Protein AF-A0AAN7Q551-F1 (afdb_monomer)

InterPro domains:
  IPR052709 Transposase-Methyltransferase Hybrid [PTHR46060] (16-116)

Solvent-accessible surface area (backbone atoms only — not comparable to full-atom values): 7821 Å² total; per-residue (Å²): 136,81,82,82,82,80,83,75,81,78,77,81,90,68,57,92,90,75,59,76,52,74,70,55,50,53,51,51,54,50,40,46,75,74,67,52,83,73,85,68,82,70,87,69,83,68,81,80,54,82,74,78,38,70,68,50,53,54,50,50,55,51,50,50,68,75,38,81,81,70,46,63,64,58,55,15,64,75,69,74,40,57,52,68,57,52,51,45,44,36,43,74,75,64,66,50,77,95,74,83,80,80,89,74,97,66,91,75,51,75,71,60,60,75,79,106

Radius of gyration: 28.18 Å; Cα contacts (8 Å, |Δi|>4): 44; chains: 1; bounding box: 47×38×94 Å

Nearest PDB structures (foldseek):
  2zny-assembly2_C  TM=7.471E-01  e=2.615E-01  Pyrococcus horikoshii
  8q90-assembly1_B  TM=7.023E-01  e=1.892E-01  Haloferax mediterranei
  2cfx-assembly1_C  TM=6.165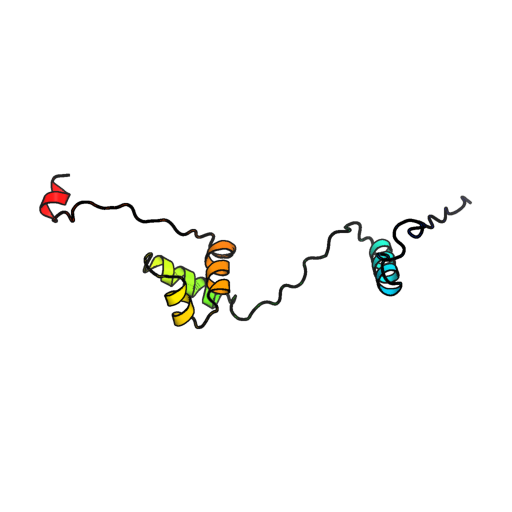E-01  e=1.369E-01  Bacillus subtilis
  1trr-assembly1_A  TM=3.819E-01  e=2.684E+00  Escherichia coli
  5nr6-assembly1_A  TM=4.313E-01  e=3.956E+00  Dictyostelium discoideum

Mean predicted aligned error: 15.02 Å

Sequence (116 aa):
MTSSQKNNVTVYEGNGEHSLSRAQTFRWHKAFLEGRENVEDEQRSERLTTSKTDKNIECLRTLVRSDRHLTLRMLSEQLNLNRFTVQQILSEHLHMRKVCGKMVPKNLSIKQKKMR

Organism: NCBI:txid1421715

Secondary structure (DSSP, 8-state):
-----------TTS-SSSPPPHHHHHHHHHHHHTT----SPP-------GGG-HHHHHHHHHHHHH-TT--HHHHHHHHT--HHHHHHIIIIIS-----PPPP-S----HHHHHT-

pLDDT: mean 79.24, std 17.38, range [31.72, 94.12]

Foldseek 3Di:
DDDDDDPPPDPDPPDPPPDDDPVVVVVVVVCVVVVDPDPDDDPPPDPPDPCPDPVLLVVLVVVCVVPVPDDLVNSCVVSVHDSVSSVCSCCPVVVHDDDDDDDDPDDDDPVRVVVD

Structure (mmCIF, N/CA/C/O backbone):
data_AF-A0AAN7Q551-F1
#
_entry.id   AF-A0AAN7Q551-F1
#
loop_
_atom_site.group_PDB
_atom_site.id
_atom_site.type_symbol
_atom_site.label_atom_id
_atom_site.label_alt_id
_atom_site.label_comp_id
_atom_site.label_asym_id
_atom_site.label_entity_id
_atom_site.label_seq_id
_atom_site.pdbx_PDB_ins_code
_atom_site.Cartn_x
_atom_site.Cartn_y
_atom_site.Cartn_z
_atom_site.occupancy
_atom_site.B_iso_or_equiv
_atom_site.auth_seq_id
_atom_site.auth_comp_id
_atom_site.auth_asym_id
_atom_site.auth_atom_id
_atom_site.pdbx_PDB_model_num
ATOM 1 N N . MET A 1 1 ? -2.412 2.257 -66.022 1.00 35.38 1 MET A N 1
ATOM 2 C CA . MET A 1 1 ? -1.340 2.211 -65.005 1.00 35.38 1 MET A CA 1
ATOM 3 C C . MET A 1 1 ? -1.449 3.484 -64.186 1.00 35.38 1 MET A C 1
ATOM 5 O O . MET A 1 1 ? -0.993 4.531 -64.621 1.00 35.38 1 MET A O 1
ATOM 9 N N . THR A 1 2 ? -2.228 3.436 -63.108 1.00 33.50 2 THR A N 1
ATOM 10 C CA . THR A 1 2 ? -2.621 4.618 -62.334 1.00 33.50 2 THR A CA 1
ATOM 11 C C . THR A 1 2 ? -1.472 5.091 -61.454 1.00 33.50 2 THR A C 1
ATOM 13 O O . THR A 1 2 ? -0.860 4.314 -60.727 1.00 33.50 2 THR A O 1
ATOM 16 N N . SER A 1 3 ? -1.185 6.382 -61.593 1.00 31.72 3 SER A N 1
ATOM 17 C CA . SER A 1 3 ? -0.150 7.142 -60.906 1.00 31.72 3 SER A CA 1
ATOM 18 C C . SER A 1 3 ? -0.252 6.983 -59.387 1.00 31.72 3 SER A C 1
ATOM 20 O O . SER A 1 3 ? -1.291 7.269 -58.801 1.00 31.72 3 SER A O 1
ATOM 22 N N . SER A 1 4 ? 0.831 6.523 -58.758 1.00 33.59 4 SER A N 1
ATOM 23 C CA . SER A 1 4 ? 0.940 6.399 -57.304 1.00 33.59 4 SER A CA 1
ATOM 24 C C . SER A 1 4 ? 1.086 7.792 -56.684 1.00 33.59 4 SER A C 1
ATOM 26 O O . SER A 1 4 ? 2.090 8.478 -56.896 1.00 33.59 4 SER A O 1
ATOM 28 N N . GLN A 1 5 ? 0.052 8.236 -55.966 1.00 34.59 5 GLN A N 1
ATOM 29 C CA . GLN A 1 5 ? 0.053 9.484 -55.207 1.00 34.59 5 GLN A CA 1
ATOM 30 C C . GLN A 1 5 ? 1.085 9.410 -54.077 1.00 34.59 5 GLN A C 1
ATOM 32 O O . GLN A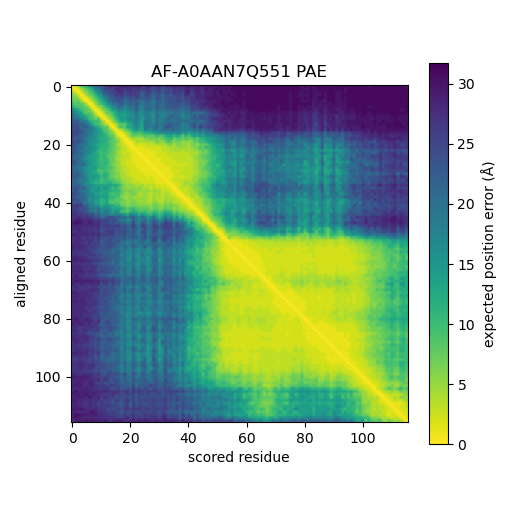 1 5 ? 0.949 8.654 -53.118 1.00 34.59 5 GLN A O 1
ATOM 37 N N . LYS A 1 6 ? 2.134 10.230 -54.198 1.00 44.75 6 LYS A N 1
ATOM 38 C CA . LYS A 1 6 ? 3.079 10.519 -53.119 1.00 44.75 6 LYS A CA 1
ATOM 39 C C . LYS A 1 6 ? 2.395 11.432 -52.105 1.00 44.75 6 LYS A C 1
ATOM 41 O O . LYS A 1 6 ? 2.397 12.650 -52.269 1.00 44.75 6 LYS A O 1
ATOM 46 N N . ASN A 1 7 ? 1.835 10.847 -51.051 1.00 38.78 7 ASN A N 1
ATOM 47 C CA . ASN A 1 7 ? 1.392 11.592 -49.875 1.00 38.78 7 ASN A CA 1
ATOM 48 C C . ASN A 1 7 ? 2.619 11.963 -49.028 1.00 38.78 7 ASN A C 1
ATOM 50 O O . ASN A 1 7 ? 2.911 11.335 -48.014 1.00 38.78 7 ASN A O 1
ATOM 54 N N . ASN A 1 8 ? 3.365 12.976 -49.467 1.00 39.50 8 ASN A N 1
ATOM 55 C CA . ASN A 1 8 ? 4.404 13.597 -48.653 1.00 39.50 8 ASN A CA 1
ATOM 56 C C . ASN A 1 8 ? 3.723 14.589 -47.704 1.00 39.50 8 ASN A C 1
ATOM 58 O O . ASN A 1 8 ? 3.534 15.751 -48.053 1.00 39.50 8 ASN A O 1
ATOM 62 N N . VAL A 1 9 ? 3.316 14.121 -46.524 1.00 46.66 9 VAL A N 1
ATOM 63 C CA . VAL A 1 9 ? 2.789 14.996 -45.469 1.00 46.66 9 VAL A CA 1
ATOM 64 C C . VAL A 1 9 ? 3.923 15.913 -44.996 1.00 46.66 9 VAL A C 1
ATOM 66 O O . VAL A 1 9 ? 4.845 15.490 -44.300 1.00 46.66 9 VAL A O 1
ATOM 69 N N . THR A 1 10 ? 3.885 17.174 -45.416 1.00 45.25 10 THR A N 1
ATOM 70 C CA . THR A 1 10 ? 4.774 18.247 -44.961 1.00 45.25 10 THR A CA 1
ATOM 71 C C . THR A 1 10 ? 4.347 18.703 -43.567 1.00 45.25 10 THR A C 1
ATOM 73 O O . THR A 1 10 ? 3.454 19.530 -43.427 1.00 45.25 10 THR A O 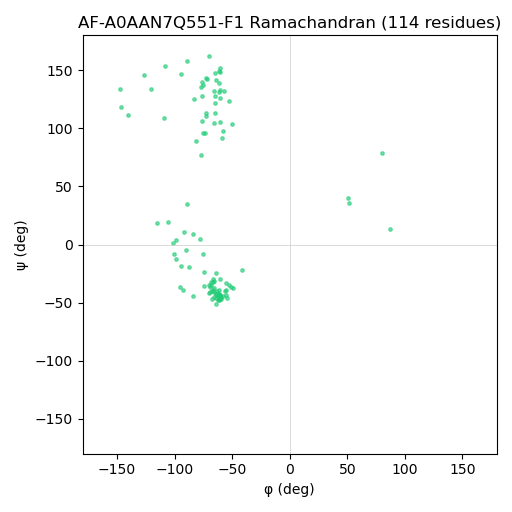1
ATOM 76 N N . VAL A 1 11 ? 4.988 18.175 -42.520 1.00 55.66 11 VAL A N 1
ATOM 77 C CA . VAL A 1 11 ? 4.726 18.548 -41.108 1.00 55.66 11 VAL A CA 1
ATOM 78 C C . VAL A 1 11 ? 5.499 19.821 -40.688 1.00 55.66 11 VAL A C 1
ATOM 80 O O . VAL A 1 11 ? 5.541 20.178 -39.519 1.00 55.66 11 VAL A O 1
ATOM 83 N N . TYR A 1 12 ? 6.144 20.534 -41.618 1.00 50.12 12 TYR A N 1
ATOM 84 C CA . TYR A 1 12 ? 7.219 21.484 -41.286 1.00 50.12 12 TYR A CA 1
ATOM 85 C C . TYR A 1 12 ? 6.837 22.974 -41.206 1.00 50.12 12 TYR A C 1
ATOM 87 O O . TYR A 1 12 ? 7.720 23.786 -40.957 1.00 50.12 12 TYR A O 1
ATOM 95 N N . GLU A 1 13 ? 5.567 23.361 -41.355 1.00 49.00 13 GLU A N 1
ATOM 96 C CA . GLU A 1 13 ? 5.165 24.787 -41.322 1.00 49.00 13 GLU A CA 1
ATOM 97 C C . GLU A 1 13 ? 4.446 25.235 -40.035 1.00 49.00 13 GLU A C 1
ATOM 99 O O . GLU A 1 13 ? 3.812 26.285 -39.999 1.00 49.00 13 GLU A O 1
ATOM 104 N N . GLY A 1 14 ? 4.587 24.491 -38.934 1.00 53.62 14 GLY A N 1
ATOM 105 C CA . GLY A 1 14 ? 4.104 24.924 -37.620 1.00 53.62 14 GLY A CA 1
ATOM 106 C C . GLY A 1 14 ? 5.009 24.428 -36.496 1.00 53.62 14 GLY A C 1
ATOM 107 O O . GLY A 1 14 ? 5.119 23.226 -36.294 1.00 53.62 14 GLY A O 1
ATOM 108 N N . ASN A 1 15 ? 5.616 25.352 -35.746 1.00 57.69 15 ASN A N 1
ATOM 109 C CA . ASN A 1 15 ? 6.491 25.151 -34.573 1.00 57.69 15 ASN A CA 1
ATOM 110 C C . ASN A 1 15 ? 7.960 24.780 -34.853 1.00 57.69 15 ASN A C 1
ATOM 112 O O . ASN A 1 15 ? 8.397 23.647 -34.645 1.00 57.69 15 ASN A O 1
ATOM 116 N N . GLY A 1 16 ? 8.764 25.789 -35.204 1.00 56.00 16 GLY A N 1
ATOM 117 C CA . GLY A 1 16 ? 10.215 25.661 -35.393 1.00 56.00 16 GLY A CA 1
ATOM 118 C C . GLY A 1 16 ? 11.003 25.203 -34.154 1.00 56.00 16 GLY A C 1
ATOM 119 O O . GLY A 1 16 ? 11.995 24.501 -34.313 1.00 56.00 16 GLY A O 1
ATOM 120 N N . GLU A 1 17 ? 10.548 25.506 -32.931 1.00 62.09 17 GLU A N 1
ATOM 121 C CA . GLU A 1 17 ? 11.254 25.127 -31.686 1.00 62.09 17 GLU A CA 1
ATOM 122 C C . GLU A 1 17 ? 10.712 23.868 -30.983 1.00 62.09 17 GLU A C 1
ATOM 124 O O . GLU A 1 17 ? 11.382 23.311 -30.118 1.00 62.09 17 GLU A O 1
ATOM 129 N N . HIS A 1 18 ? 9.534 23.367 -31.368 1.00 64.81 18 HIS A N 1
ATOM 130 C CA . HIS A 1 18 ? 8.915 22.168 -30.771 1.00 64.81 18 HIS A CA 1
ATOM 131 C C . HIS A 1 18 ? 8.777 21.008 -31.766 1.00 64.81 18 HIS A C 1
ATOM 133 O O . HIS A 1 18 ? 7.980 20.091 -31.564 1.00 64.81 18 HIS A O 1
ATOM 139 N N . SER A 1 19 ? 9.540 21.054 -32.858 1.00 70.75 19 SER A N 1
ATOM 140 C CA . SER A 1 19 ? 9.534 20.011 -33.879 1.00 70.75 19 SER A CA 1
ATOM 141 C C . SER A 1 19 ? 10.221 18.734 -33.379 1.00 70.75 19 SER A C 1
ATOM 143 O O . SER A 1 19 ? 11.209 18.767 -32.643 1.00 70.75 19 SER A O 1
ATOM 145 N N . LEU A 1 20 ? 9.679 17.574 -33.768 1.00 74.94 20 LEU A N 1
ATOM 146 C CA . LEU A 1 20 ? 10.288 16.282 -33.456 1.00 74.94 20 LEU A CA 1
ATOM 147 C C . LEU A 1 20 ? 11.679 16.194 -34.089 1.00 74.94 20 LEU A C 1
ATOM 149 O O . LEU A 1 20 ? 11.883 16.571 -35.245 1.00 74.94 20 LEU A O 1
ATOM 153 N N . SER A 1 21 ? 12.636 15.638 -33.347 1.00 83.06 21 SER A N 1
ATOM 154 C CA . SER A 1 21 ? 13.969 15.384 -33.892 1.00 83.06 21 SER A CA 1
ATOM 155 C C . SER A 1 21 ? 13.887 14.433 -35.089 1.00 83.06 21 SER A C 1
ATOM 157 O O . SER A 1 21 ? 13.037 13.540 -35.140 1.00 83.06 21 SER A O 1
ATOM 159 N N . ARG A 1 22 ? 14.838 14.548 -36.025 1.00 81.25 22 ARG A N 1
ATOM 160 C CA . ARG A 1 22 ? 14.914 13.683 -37.217 1.00 81.25 22 ARG A CA 1
ATOM 161 C C . ARG A 1 22 ? 14.809 12.187 -36.874 1.00 81.25 22 ARG A C 1
ATOM 163 O O . ARG A 1 22 ? 14.160 11.437 -37.597 1.00 81.25 22 ARG A O 1
ATOM 170 N N . ALA A 1 23 ? 15.405 11.755 -35.759 1.00 83.31 23 ALA A N 1
ATOM 171 C CA . ALA A 1 23 ? 15.340 10.371 -35.285 1.00 83.31 23 ALA A CA 1
ATOM 172 C C . ALA A 1 23 ? 13.921 9.944 -34.860 1.00 83.31 23 ALA A C 1
ATOM 174 O O . ALA A 1 23 ? 13.486 8.838 -35.186 1.00 83.31 23 ALA A O 1
ATOM 175 N N . GLN A 1 24 ? 13.178 10.818 -34.173 1.00 82.56 24 GLN A N 1
ATOM 176 C CA . GLN A 1 24 ? 11.786 10.563 -33.790 1.00 82.56 24 GLN A CA 1
ATOM 177 C C . GLN A 1 24 ? 10.872 10.515 -35.019 1.00 82.56 24 GLN A C 1
ATOM 179 O O . GLN A 1 24 ? 10.029 9.623 -35.100 1.00 82.56 24 GLN A O 1
ATOM 184 N N . THR A 1 25 ? 11.085 11.393 -36.004 1.00 83.81 25 THR A N 1
ATOM 185 C CA . THR A 1 25 ? 10.330 11.385 -37.267 1.00 83.81 25 THR A CA 1
ATOM 186 C C . THR A 1 25 ? 10.498 10.065 -38.015 1.00 83.81 25 THR A C 1
ATOM 188 O O . THR A 1 25 ? 9.508 9.474 -38.437 1.00 83.81 25 THR A O 1
ATOM 191 N N . PHE A 1 26 ? 11.727 9.546 -38.129 1.00 85.81 26 PHE A N 1
ATOM 192 C CA . PHE A 1 26 ? 11.958 8.245 -38.770 1.00 85.81 26 PHE A CA 1
ATOM 193 C C . PHE A 1 26 ? 11.348 7.079 -37.993 1.00 85.81 26 PHE A C 1
ATOM 195 O O . PHE A 1 26 ? 10.817 6.153 -38.606 1.00 85.81 26 PHE A O 1
ATOM 202 N N . ARG A 1 27 ? 11.393 7.121 -36.656 1.00 86.44 27 ARG A N 1
ATOM 203 C CA . ARG A 1 27 ? 10.764 6.100 -35.811 1.00 86.44 27 ARG A CA 1
ATOM 204 C C . ARG A 1 27 ? 9.251 6.052 -36.030 1.00 86.44 27 ARG A C 1
ATOM 206 O O . ARG A 1 27 ? 8.714 4.966 -36.226 1.00 86.44 27 ARG A O 1
ATOM 213 N N . TRP A 1 28 ? 8.585 7.206 -36.034 1.00 86.94 28 TRP A N 1
ATOM 214 C CA . TRP A 1 28 ? 7.148 7.296 -36.299 1.00 86.94 28 TRP A CA 1
ATOM 215 C C . TRP A 1 28 ? 6.804 6.892 -37.729 1.00 86.94 28 TRP A C 1
ATOM 217 O O . TRP A 1 28 ? 5.915 6.073 -37.923 1.00 86.94 28 TRP A O 1
ATOM 227 N N . HIS A 1 29 ? 7.558 7.373 -38.720 1.00 84.94 29 HIS A N 1
ATOM 228 C CA . HIS A 1 29 ? 7.377 6.981 -40.118 1.00 84.94 29 HIS A CA 1
ATOM 229 C C . HIS A 1 29 ? 7.462 5.459 -40.303 1.00 84.94 29 HIS A C 1
ATOM 231 O O . HIS A 1 29 ? 6.629 4.869 -40.986 1.00 84.94 29 HIS A O 1
ATOM 237 N N . LYS A 1 30 ? 8.437 4.804 -39.661 1.00 89.00 30 LYS A N 1
ATOM 238 C CA . LYS A 1 30 ? 8.552 3.343 -39.673 1.00 89.00 30 LYS A CA 1
ATOM 239 C C . LYS A 1 30 ? 7.349 2.671 -38.998 1.00 89.00 30 LYS A C 1
ATOM 241 O O . LYS A 1 30 ? 6.788 1.753 -39.580 1.00 89.00 30 LYS A O 1
ATOM 246 N N . ALA A 1 31 ? 6.927 3.154 -37.830 1.00 86.25 31 ALA A N 1
ATOM 247 C CA . ALA A 1 31 ? 5.783 2.592 -37.113 1.00 86.25 31 ALA A CA 1
ATOM 248 C C . ALA A 1 31 ? 4.472 2.692 -37.918 1.00 86.25 31 ALA A C 1
ATOM 250 O O . ALA A 1 31 ? 3.696 1.741 -37.938 1.00 86.25 31 ALA A O 1
ATOM 251 N N . PHE A 1 32 ? 4.250 3.803 -38.631 1.00 85.69 32 PHE A N 1
ATOM 252 C CA . PHE A 1 32 ? 3.091 3.960 -39.516 1.00 85.69 32 PHE A CA 1
ATOM 253 C C . PHE A 1 32 ? 3.140 3.004 -40.715 1.00 85.69 32 PHE A C 1
ATOM 255 O O . PHE A 1 32 ? 2.115 2.432 -41.076 1.00 85.69 32 PHE A O 1
ATOM 262 N N . LEU A 1 33 ? 4.320 2.771 -41.302 1.00 88.44 33 LEU A N 1
ATOM 263 C CA . LEU A 1 33 ? 4.482 1.763 -42.360 1.00 88.44 33 LEU A CA 1
ATOM 264 C C . LEU A 1 33 ? 4.244 0.333 -41.858 1.00 88.44 33 LEU A C 1
ATOM 266 O O . LEU A 1 33 ? 3.767 -0.507 -42.614 1.00 88.44 33 LEU A O 1
ATOM 270 N N . GLU A 1 34 ? 4.554 0.061 -40.592 1.00 89.50 34 GLU A N 1
ATOM 271 C CA . GLU A 1 34 ? 4.292 -1.222 -39.926 1.00 89.50 34 GLU A CA 1
ATOM 272 C C . GLU A 1 34 ? 2.819 -1.383 -39.495 1.00 89.50 34 GLU A C 1
ATOM 274 O O . GLU A 1 34 ? 2.465 -2.388 -38.883 1.00 89.50 34 GLU A O 1
ATOM 279 N N . GLY A 1 35 ? 1.946 -0.427 -39.842 1.00 86.31 35 GLY A N 1
ATOM 280 C CA . GLY A 1 35 ? 0.503 -0.503 -39.602 1.00 86.31 35 GLY A CA 1
ATOM 281 C C . GLY A 1 35 ? 0.056 0.013 -38.233 1.00 86.31 35 GLY A C 1
ATOM 282 O O . GLY A 1 35 ? -1.082 -0.227 -37.834 1.00 86.31 35 GLY A O 1
ATOM 283 N N . ARG A 1 36 ? 0.915 0.723 -37.486 1.00 82.88 36 ARG A N 1
ATOM 284 C CA . ARG A 1 36 ? 0.496 1.395 -36.249 1.00 82.88 36 ARG A CA 1
ATOM 285 C C . ARG A 1 36 ? -0.365 2.611 -36.588 1.00 82.88 36 ARG A C 1
ATOM 287 O O . ARG A 1 36 ? 0.148 3.604 -37.088 1.00 82.88 36 ARG A O 1
ATOM 294 N N . GLU A 1 37 ? -1.642 2.563 -36.229 1.00 83.88 37 GLU A N 1
ATOM 295 C CA . GLU A 1 37 ? -2.576 3.691 -36.395 1.00 83.88 37 GLU A CA 1
ATOM 296 C C . GLU A 1 37 ? -2.701 4.559 -35.130 1.00 83.88 37 GLU A C 1
ATOM 298 O O . GLU A 1 37 ? -3.128 5.709 -35.198 1.00 83.88 37 GLU A O 1
ATOM 303 N N . ASN A 1 38 ? -2.304 4.031 -33.965 1.00 82.69 38 ASN A N 1
ATOM 304 C CA . ASN A 1 38 ? -2.417 4.739 -32.692 1.00 82.69 38 ASN A CA 1
ATOM 305 C C . ASN A 1 38 ? -1.238 5.699 -32.451 1.00 82.69 38 ASN A C 1
ATOM 307 O O . ASN A 1 38 ? -0.077 5.276 -32.435 1.00 82.69 38 ASN A O 1
ATOM 311 N N . VAL A 1 39 ? -1.558 6.970 -32.205 1.00 82.94 39 VAL A N 1
ATOM 312 C CA . VAL A 1 39 ? -0.606 8.053 -31.901 1.00 82.94 39 VAL A CA 1
ATOM 313 C C . VAL A 1 39 ? -0.288 8.141 -30.403 1.00 82.94 39 VAL A C 1
ATOM 315 O O . VAL A 1 39 ? 0.752 8.684 -30.038 1.00 82.94 39 VAL A O 1
ATOM 318 N N . GLU A 1 40 ? -1.131 7.570 -29.539 1.00 84.06 40 GLU A N 1
ATOM 319 C CA . GLU A 1 40 ? -0.886 7.532 -28.095 1.00 84.06 40 GLU A CA 1
ATOM 320 C C . GLU A 1 40 ? 0.392 6.757 -27.772 1.00 84.06 40 GLU A C 1
ATOM 322 O O . GLU A 1 40 ? 0.763 5.806 -28.476 1.00 84.06 40 GLU A O 1
ATOM 327 N N . ASP A 1 41 ? 1.057 7.154 -26.688 1.00 77.19 41 ASP A N 1
ATOM 328 C CA . ASP A 1 41 ? 2.214 6.433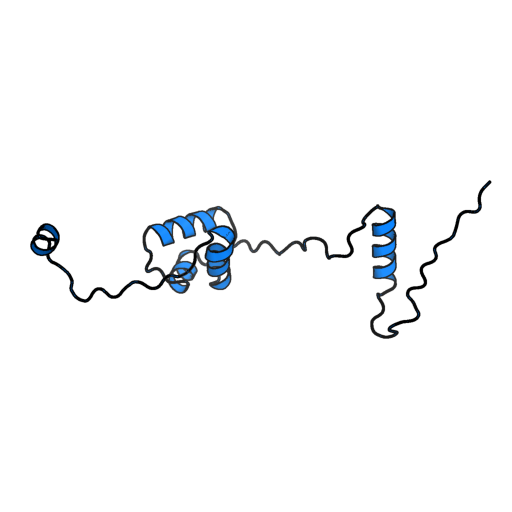 -26.177 1.00 77.19 41 ASP A CA 1
ATOM 329 C C . ASP A 1 41 ? 1.832 4.980 -25.875 1.00 77.19 41 ASP A C 1
ATOM 331 O O . ASP A 1 41 ? 0.819 4.682 -25.239 1.00 77.19 41 ASP A O 1
ATOM 335 N N . GLU A 1 42 ? 2.668 4.052 -26.342 1.00 75.62 42 GLU A N 1
ATOM 336 C CA . GLU A 1 42 ? 2.532 2.651 -25.965 1.00 75.62 42 GLU A CA 1
ATOM 337 C C . GLU A 1 42 ? 2.694 2.532 -24.452 1.00 75.62 42 GLU A C 1
ATOM 339 O O . GLU A 1 42 ? 3.434 3.320 -23.852 1.00 75.62 42 GLU A O 1
ATOM 344 N N . GLN A 1 43 ? 2.010 1.556 -23.847 1.00 73.44 43 GLN A N 1
ATOM 345 C CA . GLN A 1 43 ? 2.036 1.354 -22.405 1.00 73.44 43 GLN A CA 1
ATOM 346 C C . GLN A 1 43 ? 3.486 1.319 -21.930 1.00 73.44 43 GLN A C 1
ATOM 348 O O . GLN A 1 43 ? 4.228 0.358 -22.147 1.00 73.44 43 GLN A O 1
ATOM 353 N N . ARG A 1 44 ? 3.909 2.429 -21.320 1.00 69.06 44 ARG A N 1
ATOM 354 C CA . ARG A 1 44 ? 5.282 2.595 -20.879 1.00 69.06 44 ARG A CA 1
ATOM 355 C C . ARG A 1 44 ? 5.521 1.490 -19.872 1.00 69.06 44 ARG A C 1
ATOM 357 O O . ARG A 1 44 ? 4.746 1.362 -18.928 1.00 69.06 44 ARG A O 1
ATOM 364 N N . SER A 1 45 ? 6.569 0.692 -20.078 1.00 53.41 45 SER A N 1
ATOM 365 C CA . SER A 1 45 ? 6.981 -0.294 -19.084 1.00 53.41 45 SER A CA 1
ATOM 366 C C . SER A 1 45 ? 7.263 0.459 -17.789 1.00 53.41 45 SER A C 1
ATOM 368 O O . SER A 1 45 ? 8.330 1.053 -17.614 1.00 53.41 45 SER A O 1
ATOM 370 N N . GLU A 1 46 ? 6.284 0.481 -16.891 1.00 53.91 46 GLU A N 1
ATOM 371 C CA . GLU A 1 46 ? 6.484 0.979 -15.550 1.00 53.91 46 GLU A CA 1
ATOM 372 C C . GLU A 1 46 ? 7.556 0.098 -14.931 1.00 53.91 46 GLU A C 1
ATOM 374 O O . GLU A 1 46 ? 7.549 -1.129 -15.065 1.00 53.91 46 GLU A O 1
ATOM 379 N N . ARG A 1 47 ? 8.537 0.725 -14.289 1.00 57.62 47 ARG A N 1
ATOM 380 C CA . ARG A 1 47 ? 9.537 -0.021 -13.542 1.00 57.62 47 ARG A CA 1
ATOM 381 C C . ARG A 1 47 ? 8.785 -0.796 -12.464 1.00 57.62 47 ARG A C 1
ATOM 383 O O . ARG A 1 47 ? 8.348 -0.193 -11.483 1.00 57.62 47 ARG A O 1
ATOM 390 N N . LEU A 1 48 ? 8.648 -2.111 -12.654 1.00 49.47 48 LEU A N 1
ATOM 391 C CA . LEU A 1 48 ? 8.163 -3.043 -11.644 1.00 49.47 48 LEU A CA 1
ATOM 392 C C . LEU A 1 48 ? 9.116 -2.926 -10.459 1.00 49.47 48 LEU A C 1
ATOM 394 O O . LEU A 1 48 ? 10.193 -3.517 -10.416 1.00 49.47 48 LEU A O 1
ATOM 398 N N . THR A 1 49 ? 8.769 -2.050 -9.523 1.00 53.78 49 THR A N 1
ATOM 399 C CA . THR A 1 49 ? 9.482 -1.947 -8.264 1.00 53.78 49 THR A CA 1
ATOM 400 C C . THR A 1 49 ? 9.234 -3.276 -7.575 1.00 53.78 49 THR A C 1
A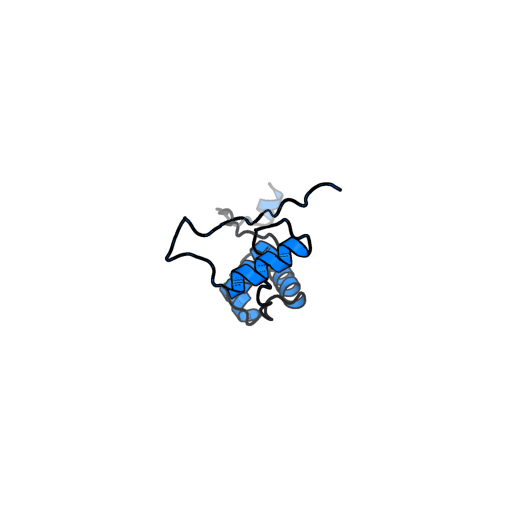TOM 402 O O . THR A 1 49 ? 8.085 -3.662 -7.370 1.00 53.78 49 THR A O 1
ATOM 405 N N . THR A 1 50 ? 10.315 -3.987 -7.262 1.00 57.03 50 THR A N 1
ATOM 406 C CA . THR A 1 50 ? 10.380 -5.299 -6.585 1.00 57.03 50 THR A CA 1
ATOM 407 C C . THR A 1 50 ? 9.400 -5.454 -5.408 1.00 57.03 50 THR A C 1
ATOM 409 O O . THR A 1 50 ? 8.990 -6.553 -5.043 1.00 57.03 50 THR A O 1
ATOM 412 N N . SER A 1 51 ? 8.960 -4.330 -4.857 1.00 59.00 51 SER A N 1
ATOM 413 C CA . SER A 1 51 ? 7.877 -4.140 -3.902 1.00 59.00 51 SER A CA 1
ATOM 414 C C . SER A 1 51 ? 6.491 -4.691 -4.299 1.00 59.00 51 SER A C 1
ATOM 416 O O . SER A 1 51 ? 5.765 -5.118 -3.402 1.00 59.00 51 SER A O 1
ATOM 418 N N . LYS A 1 52 ? 6.099 -4.708 -5.586 1.00 67.81 52 LYS A N 1
ATOM 419 C CA . LYS A 1 52 ? 4.766 -5.152 -6.071 1.00 67.81 52 LYS A CA 1
ATOM 420 C C . LYS A 1 52 ? 4.701 -6.662 -6.393 1.00 67.81 52 LYS A C 1
ATOM 422 O O . LYS A 1 52 ? 4.039 -7.071 -7.336 1.00 67.81 52 LYS A O 1
ATOM 427 N N . THR A 1 53 ? 5.413 -7.499 -5.640 1.00 81.06 53 THR A N 1
ATOM 428 C CA . THR A 1 53 ? 5.344 -8.965 -5.808 1.00 81.06 53 THR A CA 1
ATOM 429 C C . THR A 1 53 ? 4.008 -9.502 -5.274 1.00 81.06 53 THR A C 1
ATOM 431 O O . THR A 1 53 ? 3.561 -9.042 -4.222 1.00 81.06 53 THR A O 1
ATOM 434 N N . ASP A 1 54 ? 3.415 -10.520 -5.910 1.00 85.44 54 ASP A N 1
ATOM 435 C CA . ASP A 1 54 ? 2.144 -11.144 -5.481 1.00 85.44 54 ASP A CA 1
ATOM 436 C C . ASP A 1 54 ? 2.141 -11.558 -4.003 1.00 85.44 54 ASP A C 1
ATOM 438 O O . ASP A 1 54 ? 1.163 -11.359 -3.283 1.00 85.44 54 ASP A O 1
ATOM 442 N N . LYS A 1 55 ? 3.288 -12.039 -3.507 1.00 89.06 55 LYS A N 1
ATOM 443 C CA . LYS A 1 55 ? 3.503 -12.344 -2.087 1.00 89.06 55 LYS A CA 1
ATOM 444 C C . LYS A 1 55 ? 3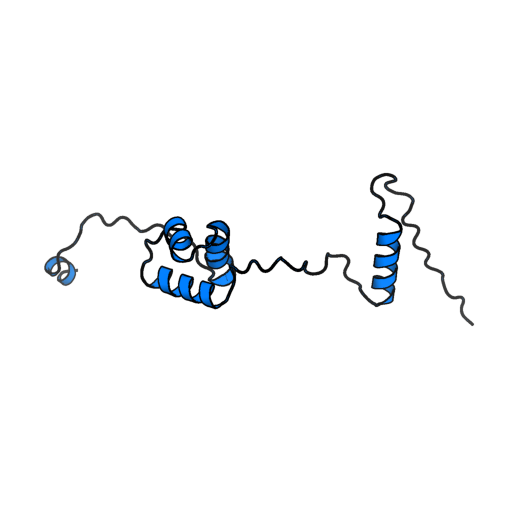.204 -11.146 -1.179 1.00 89.06 55 LYS A C 1
ATOM 446 O O . LYS A 1 55 ? 2.526 -11.296 -0.167 1.00 89.06 55 LYS A O 1
ATOM 451 N N . ASN A 1 56 ? 3.694 -9.959 -1.531 1.00 88.44 56 ASN A N 1
ATOM 452 C CA . ASN A 1 56 ? 3.485 -8.750 -0.733 1.00 88.44 56 ASN A CA 1
ATOM 453 C C . ASN A 1 56 ? 2.026 -8.287 -0.793 1.00 88.44 56 ASN A C 1
ATOM 455 O O . ASN A 1 56 ? 1.503 -7.799 0.210 1.00 88.44 56 ASN A O 1
ATOM 459 N N . ILE A 1 57 ? 1.366 -8.467 -1.943 1.00 90.19 57 ILE A N 1
ATOM 460 C CA . ILE A 1 57 ? -0.058 -8.160 -2.118 1.00 90.19 57 ILE A CA 1
ATOM 461 C C . ILE A 1 57 ? -0.900 -9.043 -1.189 1.00 90.19 57 ILE A C 1
ATOM 463 O O . ILE A 1 57 ? -1.739 -8.526 -0.448 1.00 90.19 57 ILE A O 1
ATOM 467 N N . GLU A 1 58 ? -0.636 -10.350 -1.158 1.00 92.81 58 GLU A N 1
ATOM 468 C CA . GLU A 1 58 ? -1.376 -11.279 -0.300 1.00 92.81 58 GLU A CA 1
ATOM 469 C C . GLU A 1 58 ? -1.074 -11.065 1.193 1.00 92.81 58 GLU A C 1
ATOM 471 O O . GLU A 1 58 ? -1.983 -11.097 2.031 1.00 92.81 58 GLU A O 1
ATOM 476 N N . CYS A 1 59 ? 0.175 -10.741 1.545 1.00 91.94 59 CYS A N 1
ATOM 477 C CA . CYS A 1 59 ? 0.523 -10.347 2.911 1.00 91.94 59 CYS A CA 1
ATOM 478 C C . CYS A 1 59 ? -0.243 -9.090 3.354 1.00 91.94 59 CYS A C 1
ATOM 480 O O . CYS A 1 59 ? -0.837 -9.092 4.434 1.00 91.94 59 CYS A O 1
ATOM 482 N N . LEU A 1 60 ? -0.290 -8.038 2.525 1.00 92.44 60 LEU A N 1
ATOM 483 C CA . LEU A 1 60 ? -1.075 -6.831 2.818 1.00 92.44 60 LEU A CA 1
ATOM 484 C C . LEU A 1 60 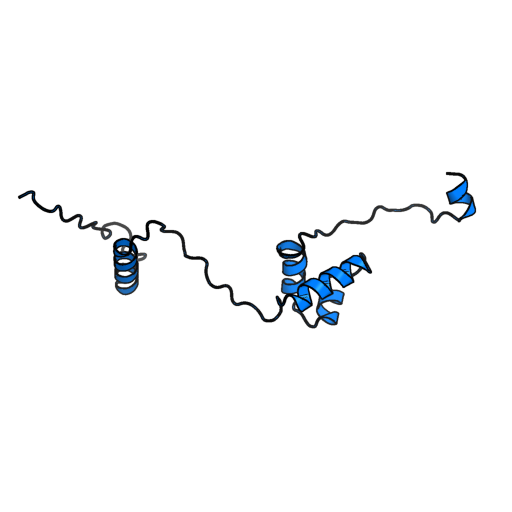? -2.566 -7.146 2.957 1.00 92.44 60 LEU A C 1
ATOM 486 O O . LEU A 1 60 ? -3.207 -6.676 3.899 1.00 92.44 60 LEU A O 1
ATOM 490 N N . ARG A 1 61 ? -3.114 -7.974 2.062 1.00 93.25 61 ARG A N 1
ATOM 491 C CA . ARG A 1 61 ? -4.516 -8.408 2.102 1.00 93.25 61 ARG A CA 1
ATOM 492 C C . ARG A 1 61 ? -4.855 -9.097 3.421 1.00 93.25 61 ARG A C 1
ATOM 494 O O . ARG A 1 61 ? -5.905 -8.814 4.001 1.00 93.25 61 ARG A O 1
ATOM 501 N N . THR A 1 62 ? -3.974 -9.981 3.879 1.00 94.12 62 THR A N 1
ATOM 502 C CA . THR A 1 62 ? -4.142 -10.724 5.130 1.00 94.12 62 THR A CA 1
ATOM 503 C C . THR A 1 62 ? -4.060 -9.787 6.334 1.00 94.12 62 THR A C 1
ATOM 505 O O . THR A 1 62 ? -4.957 -9.809 7.174 1.00 94.12 62 THR A O 1
ATOM 508 N N . LEU A 1 63 ? -3.060 -8.898 6.374 1.00 93.62 63 LEU A N 1
ATOM 509 C CA . LEU A 1 63 ? -2.858 -7.957 7.481 1.00 93.62 63 LEU A CA 1
ATOM 510 C C . LEU A 1 63 ? -4.036 -6.999 7.671 1.00 93.62 63 LEU A C 1
ATOM 512 O O . LEU A 1 63 ? -4.552 -6.854 8.780 1.00 93.62 63 LEU A O 1
ATOM 516 N N . VAL A 1 64 ? -4.515 -6.385 6.587 1.00 92.38 64 VAL A N 1
ATOM 517 C CA . VAL A 1 64 ? -5.651 -5.451 6.658 1.00 92.38 64 VAL A CA 1
ATOM 518 C C . VAL A 1 64 ? -6.954 -6.165 7.038 1.00 92.38 64 VAL A C 1
ATOM 520 O O . VAL A 1 64 ? -7.827 -5.572 7.676 1.00 92.38 64 VAL A O 1
ATOM 523 N N . ARG A 1 65 ? -7.105 -7.445 6.674 1.00 91.88 65 ARG A N 1
ATOM 524 C CA . ARG A 1 65 ? -8.262 -8.255 7.082 1.00 91.88 65 ARG A CA 1
ATOM 525 C C . ARG A 1 65 ? -8.201 -8.683 8.544 1.00 91.88 65 ARG A C 1
ATOM 527 O O . ARG A 1 65 ? -9.257 -8.734 9.172 1.00 91.88 65 ARG A O 1
ATOM 534 N N . SER A 1 66 ? -7.013 -8.979 9.073 1.00 93.12 66 SER A N 1
ATOM 535 C CA . SER A 1 66 ? -6.850 -9.324 10.487 1.00 93.12 66 SER A CA 1
ATOM 536 C C . SER A 1 66 ? -7.075 -8.122 11.399 1.00 93.12 66 SER A C 1
ATOM 538 O O . SER A 1 66 ? -7.753 -8.252 12.414 1.00 93.12 66 SER A O 1
ATOM 540 N N . ASP A 1 67 ? -6.560 -6.949 11.021 1.00 90.25 67 ASP A N 1
ATOM 541 C CA . ASP A 1 67 ? -6.731 -5.726 11.796 1.00 90.25 67 ASP A CA 1
ATOM 542 C C . ASP A 1 67 ? -6.979 -4.515 10.886 1.00 90.25 67 ASP A C 1
ATOM 544 O O . ASP A 1 67 ? -6.104 -4.027 10.167 1.00 90.25 67 ASP A O 1
ATOM 548 N N . ARG A 1 68 ? -8.207 -3.991 10.963 1.00 86.38 68 ARG A N 1
ATOM 549 C CA . ARG A 1 68 ? -8.641 -2.805 10.211 1.00 86.38 68 ARG A CA 1
ATOM 550 C C . ARG A 1 68 ? -8.099 -1.490 10.782 1.00 86.38 68 ARG A C 1
ATOM 552 O O . ARG A 1 68 ? -8.292 -0.451 10.153 1.00 86.38 68 ARG A O 1
ATOM 559 N N . HIS A 1 69 ? -7.452 -1.513 11.947 1.00 87.81 69 HIS A N 1
ATOM 560 C CA . HIS A 1 69 ? -6.848 -0.340 12.579 1.00 87.81 69 HIS A CA 1
ATOM 561 C C . HIS A 1 69 ? -5.388 -0.111 12.162 1.00 87.81 69 HIS A C 1
ATOM 563 O O . HIS A 1 69 ? -4.816 0.925 12.513 1.00 87.81 69 HIS A O 1
ATOM 569 N N . LEU A 1 70 ? -4.794 -1.020 11.377 1.00 90.94 70 LEU A N 1
ATOM 570 C CA . LEU A 1 70 ? -3.425 -0.871 10.891 1.00 90.94 70 LEU A CA 1
ATOM 571 C C . LEU A 1 70 ? -3.266 0.377 10.020 1.00 90.94 70 LEU A C 1
ATOM 573 O O . LEU A 1 70 ? -4.019 0.636 9.078 1.00 90.94 70 LEU A O 1
ATOM 577 N N . THR A 1 71 ? -2.233 1.157 10.328 1.00 90.06 71 THR A N 1
ATOM 578 C CA . THR A 1 71 ? -1.889 2.360 9.566 1.00 90.06 71 THR A CA 1
ATOM 579 C C . THR A 1 71 ? -0.931 2.037 8.421 1.00 90.06 71 THR A C 1
ATOM 581 O O . THR A 1 71 ? -0.165 1.077 8.485 1.00 90.06 71 THR A O 1
ATOM 584 N N . LEU A 1 72 ? -0.896 2.898 7.395 1.00 92.00 72 LEU A N 1
ATOM 585 C CA . LEU A 1 72 ? 0.081 2.804 6.297 1.00 92.00 72 LEU A CA 1
ATOM 586 C C . LEU A 1 72 ? 1.529 2.723 6.801 1.00 92.00 72 LEU A C 1
ATOM 588 O O . LEU A 1 72 ? 2.345 2.031 6.203 1.00 92.00 72 LEU A O 1
ATOM 592 N N . ARG A 1 73 ? 1.840 3.414 7.907 1.00 93.31 73 ARG A N 1
ATOM 593 C CA . ARG A 1 73 ? 3.161 3.381 8.541 1.00 93.31 73 ARG A CA 1
ATOM 594 C C . ARG A 1 73 ? 3.496 1.987 9.070 1.00 93.31 73 ARG A C 1
ATOM 596 O O . ARG A 1 73 ? 4.543 1.454 8.724 1.00 93.31 73 ARG A O 1
ATOM 603 N N . MET A 1 74 ? 2.598 1.393 9.851 1.00 93.25 74 MET A N 1
ATOM 604 C CA . MET A 1 74 ? 2.817 0.061 10.423 1.00 93.25 74 MET A CA 1
ATOM 605 C C . MET A 1 74 ? 2.977 -0.991 9.322 1.00 93.25 74 MET A C 1
ATOM 607 O O . MET A 1 74 ? 3.900 -1.794 9.362 1.00 93.25 74 MET A O 1
ATOM 611 N N . LEU A 1 75 ? 2.137 -0.923 8.285 1.00 92.75 75 LEU A N 1
ATOM 612 C CA . LEU A 1 75 ? 2.225 -1.820 7.130 1.00 92.75 75 LEU A CA 1
ATOM 613 C C . LEU A 1 75 ? 3.545 -1.650 6.361 1.00 92.75 75 LEU A C 1
ATOM 615 O O . LEU A 1 75 ? 4.140 -2.639 5.936 1.00 92.75 75 LEU A O 1
ATOM 619 N N . SER A 1 76 ? 4.019 -0.408 6.200 1.00 92.31 76 SER A N 1
ATOM 620 C CA . SER A 1 76 ? 5.304 -0.128 5.546 1.00 92.31 76 SER A CA 1
ATOM 621 C C . SER A 1 76 ? 6.492 -0.692 6.323 1.00 92.31 76 SER A C 1
ATOM 623 O O . SER A 1 76 ? 7.376 -1.297 5.725 1.00 92.31 76 SER A O 1
ATOM 625 N N . GLU A 1 77 ? 6.480 -0.548 7.649 1.00 92.06 77 GLU A N 1
ATOM 626 C CA . GLU A 1 77 ? 7.536 -1.044 8.535 1.00 92.06 77 GLU A CA 1
ATOM 627 C C . GLU A 1 77 ? 7.531 -2.580 8.581 1.00 92.06 77 GLU A C 1
ATOM 629 O O . GLU A 1 77 ? 8.580 -3.206 8.486 1.00 92.06 77 GLU A O 1
ATOM 634 N N . GLN A 1 78 ? 6.351 -3.202 8.629 1.00 90.44 78 GLN A N 1
ATOM 635 C CA . GLN A 1 78 ? 6.221 -4.655 8.718 1.00 90.44 78 GLN A CA 1
ATOM 636 C C . GLN A 1 78 ? 6.667 -5.389 7.445 1.00 90.44 78 GLN A C 1
ATOM 638 O O . GLN A 1 78 ? 7.212 -6.489 7.524 1.00 90.44 78 GLN A O 1
ATOM 643 N N . LEU A 1 79 ? 6.436 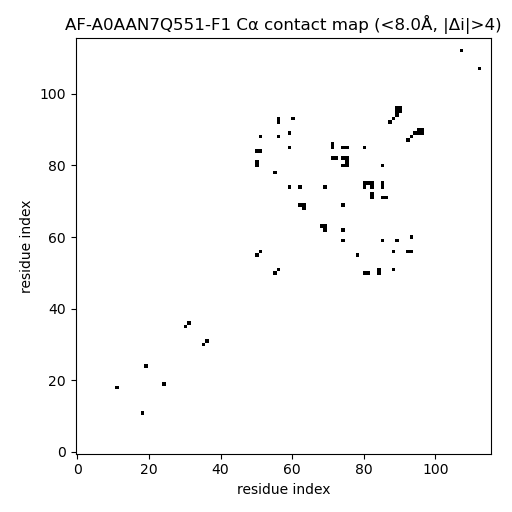-4.798 6.270 1.00 88.12 79 LEU A N 1
ATOM 644 C CA . LEU A 1 79 ? 6.801 -5.400 4.983 1.00 88.12 79 LEU A CA 1
ATOM 645 C C . LEU A 1 79 ? 8.087 -4.817 4.386 1.00 88.12 79 LEU A C 1
ATOM 647 O O . LEU A 1 79 ? 8.487 -5.231 3.301 1.00 88.12 79 LEU A O 1
ATOM 651 N N . ASN A 1 80 ? 8.737 -3.875 5.080 1.00 89.81 80 ASN A N 1
ATOM 652 C CA . ASN A 1 80 ? 9.892 -3.118 4.586 1.00 89.81 80 ASN A CA 1
ATOM 653 C C . ASN A 1 80 ? 9.644 -2.503 3.196 1.00 89.81 80 ASN A C 1
ATOM 655 O O . ASN A 1 80 ? 10.507 -2.510 2.319 1.00 89.81 80 ASN A O 1
ATOM 659 N N . LEU A 1 81 ? 8.433 -1.982 2.986 1.00 89.06 81 LEU A N 1
ATOM 660 C CA . LEU A 1 81 ? 8.014 -1.357 1.734 1.00 89.06 81 LEU A CA 1
ATOM 661 C C . LEU A 1 81 ? 7.888 0.148 1.905 1.00 89.06 81 LEU A C 1
ATOM 663 O O . LEU A 1 81 ? 7.575 0.650 2.980 1.00 89.06 81 LEU A O 1
ATOM 667 N N . ASN A 1 82 ? 8.044 0.889 0.811 1.00 90.75 82 ASN A N 1
ATOM 668 C CA . ASN A 1 82 ? 7.725 2.309 0.827 1.00 90.75 82 ASN A CA 1
ATOM 669 C C . ASN A 1 82 ? 6.220 2.519 1.082 1.00 90.75 82 ASN A C 1
ATOM 671 O O . ASN A 1 82 ? 5.376 1.818 0.516 1.00 90.75 82 ASN A O 1
ATOM 675 N N . ARG A 1 83 ? 5.871 3.543 1.869 1.00 91.38 83 ARG A N 1
ATOM 676 C CA . ARG A 1 83 ? 4.477 3.914 2.171 1.00 91.38 83 ARG A CA 1
ATOM 677 C C . ARG A 1 83 ? 3.650 4.154 0.914 1.00 91.38 83 ARG A C 1
ATOM 679 O O . ARG A 1 83 ? 2.500 3.730 0.865 1.00 91.38 83 ARG A O 1
ATOM 686 N N . PHE A 1 84 ? 4.246 4.788 -0.098 1.00 90.56 84 PHE A N 1
ATOM 687 C CA . PHE A 1 84 ? 3.586 5.006 -1.385 1.00 90.56 84 PHE A CA 1
ATOM 688 C C . PHE A 1 84 ? 3.231 3.678 -2.059 1.00 90.56 84 PHE A C 1
ATOM 690 O O . PHE A 1 84 ? 2.106 3.494 -2.504 1.00 90.56 84 PHE A O 1
ATOM 697 N N . THR A 1 85 ? 4.147 2.706 -2.059 1.00 89.94 85 THR A N 1
ATOM 698 C CA . THR A 1 85 ? 3.881 1.385 -2.639 1.00 89.94 85 THR A CA 1
ATOM 699 C C . THR A 1 85 ? 2.776 0.649 -1.889 1.00 89.94 85 THR A C 1
ATOM 701 O O . THR A 1 85 ? 1.894 0.080 -2.522 1.00 89.94 85 THR A O 1
ATOM 704 N N . VAL A 1 86 ? 2.773 0.698 -0.554 1.00 91.81 86 VAL A N 1
ATOM 705 C CA . VAL A 1 86 ? 1.690 0.109 0.250 1.00 91.81 86 VAL A CA 1
ATOM 706 C C . VAL A 1 86 ? 0.347 0.758 -0.088 1.00 91.81 86 VAL A C 1
ATOM 708 O O . VAL A 1 86 ? -0.639 0.054 -0.291 1.00 91.81 86 VAL A O 1
ATOM 711 N N . GLN A 1 87 ? 0.305 2.089 -0.193 1.00 91.75 87 GLN A N 1
ATOM 712 C CA . GLN A 1 87 ? -0.903 2.817 -0.573 1.00 91.75 87 GLN A CA 1
ATOM 713 C C . GLN A 1 87 ? -1.401 2.400 -1.961 1.00 91.75 87 GLN A C 1
ATOM 715 O O . GLN A 1 87 ? -2.582 2.104 -2.106 1.00 91.75 87 GLN A O 1
ATOM 720 N N . GLN A 1 88 ? -0.504 2.335 -2.945 1.00 91.62 88 GLN A N 1
ATOM 721 C CA . GLN A 1 88 ? -0.814 1.928 -4.316 1.00 91.62 88 GLN A CA 1
ATOM 722 C C . GLN A 1 88 ? -1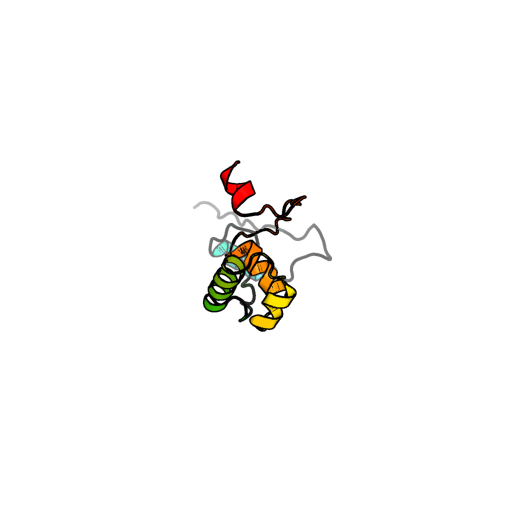.341 0.495 -4.375 1.00 91.62 88 GLN A C 1
ATOM 724 O O . GLN A 1 88 ? -2.360 0.246 -5.006 1.00 91.62 88 GLN A O 1
ATOM 729 N N . ILE A 1 89 ? -0.726 -0.443 -3.650 1.00 92.12 89 ILE A N 1
ATOM 730 C CA . ILE A 1 89 ? -1.224 -1.823 -3.573 1.00 92.12 89 ILE A CA 1
ATOM 731 C C . ILE A 1 89 ? -2.629 -1.860 -2.961 1.00 92.12 89 ILE A C 1
ATOM 733 O O . ILE A 1 89 ? -3.517 -2.519 -3.503 1.00 92.12 89 ILE A O 1
ATOM 737 N N . LEU A 1 90 ? -2.863 -1.125 -1.870 1.00 92.25 90 LEU A N 1
ATOM 738 C CA . LEU A 1 90 ? -4.181 -1.070 -1.239 1.00 92.25 90 LEU A CA 1
ATOM 739 C C . LEU A 1 90 ? -5.249 -0.495 -2.180 1.00 92.25 90 LEU A C 1
ATOM 741 O O . LEU A 1 90 ? -6.345 -1.047 -2.229 1.00 92.25 90 LEU A O 1
ATOM 745 N N . SER A 1 91 ? -4.953 0.570 -2.930 1.00 92.12 91 SER A N 1
ATOM 746 C CA . SER A 1 91 ? -5.935 1.236 -3.795 1.00 92.12 91 SER A CA 1
ATOM 747 C C . SER A 1 91 ? -6.105 0.592 -5.173 1.00 92.12 91 SER A C 1
ATOM 749 O O . SER A 1 91 ? -7.233 0.441 -5.632 1.00 92.12 91 SER A O 1
ATOM 751 N N . GLU A 1 92 ? -5.010 0.227 -5.838 1.00 90.75 92 GLU A N 1
ATOM 752 C CA . GLU A 1 92 ? -5.004 -0.211 -7.242 1.00 90.75 92 GLU A CA 1
ATOM 753 C C . GLU A 1 92 ? -5.136 -1.724 -7.378 1.00 90.75 92 GLU A C 1
ATOM 755 O O . GLU A 1 92 ? -5.858 -2.185 -8.251 1.00 90.75 92 GLU A O 1
ATOM 760 N N . HIS A 1 93 ? -4.481 -2.496 -6.505 1.00 90.62 93 HIS A N 1
ATOM 761 C CA . HIS A 1 93 ? -4.480 -3.960 -6.597 1.00 90.62 93 HIS A CA 1
ATOM 762 C C . HIS A 1 93 ? -5.547 -4.610 -5.707 1.00 90.62 93 HIS A C 1
ATOM 764 O O . HIS A 1 93 ? -6.134 -5.625 -6.074 1.00 90.62 93 HIS A O 1
ATOM 770 N N . LEU A 1 94 ? -5.800 -4.049 -4.519 1.00 91.81 94 LEU A N 1
ATOM 771 C CA . LEU A 1 94 ? -6.790 -4.577 -3.569 1.00 91.81 94 LEU A CA 1
ATOM 772 C C . LEU A 1 94 ? -8.123 -3.817 -3.592 1.00 91.81 94 LEU A C 1
ATOM 774 O O . LEU A 1 94 ? -9.072 -4.254 -2.939 1.00 91.81 94 LEU A O 1
ATOM 778 N N . HIS A 1 95 ? -8.196 -2.696 -4.317 1.00 93.19 95 HIS A N 1
ATOM 779 C CA . HIS A 1 95 ? -9.381 -1.837 -4.428 1.00 93.19 95 HIS A CA 1
ATOM 780 C C . HIS A 1 95 ? -9.984 -1.426 -3.073 1.00 93.19 95 HIS A C 1
ATOM 782 O O . HIS A 1 95 ? -11.199 -1.296 -2.909 1.00 93.19 95 HIS A O 1
ATOM 788 N N . MET A 1 96 ? -9.127 -1.215 -2.075 1.00 91.75 96 MET A N 1
ATOM 789 C CA . MET A 1 96 ? -9.509 -0.810 -0.729 1.00 91.75 96 MET A CA 1
ATOM 790 C C . MET A 1 96 ? -9.438 0.708 -0.565 1.00 91.75 96 MET A C 1
ATOM 792 O O . MET A 1 96 ? -8.564 1.392 -1.098 1.00 91.75 96 MET A O 1
ATOM 796 N N . ARG A 1 97 ? -10.348 1.243 0.253 1.00 91.75 97 ARG A N 1
ATOM 797 C CA . ARG A 1 97 ? -10.363 2.650 0.665 1.00 91.75 97 ARG A CA 1
ATOM 798 C C . ARG A 1 97 ? -10.407 2.740 2.182 1.00 91.75 97 ARG A C 1
ATOM 800 O O . ARG A 1 97 ? -11.053 1.930 2.844 1.00 91.75 97 ARG A O 1
ATOM 807 N N . LYS A 1 98 ? -9.762 3.765 2.738 1.00 90.75 98 LYS A N 1
ATOM 808 C CA . LYS A 1 98 ? -9.890 4.097 4.157 1.00 90.75 98 LYS A CA 1
ATOM 809 C C . LYS A 1 98 ? -11.325 4.534 4.464 1.00 90.75 98 LYS A C 1
ATOM 811 O O . LYS A 1 98 ? -11.842 5.453 3.834 1.00 90.75 98 LYS A O 1
ATOM 816 N N . VAL A 1 99 ? -11.929 3.911 5.471 1.00 89.44 99 VAL A N 1
ATOM 817 C CA . VAL A 1 99 ? -13.239 4.289 6.013 1.00 89.44 99 VAL A CA 1
ATOM 818 C C . VAL A 1 99 ? -13.068 4.634 7.487 1.00 89.44 99 VAL A C 1
ATOM 820 O O . VAL A 1 99 ? -12.397 3.913 8.224 1.00 89.44 99 VAL A O 1
ATOM 823 N N . CYS A 1 100 ? -13.654 5.747 7.922 1.00 87.12 100 CYS A N 1
ATOM 824 C CA . CYS A 1 100 ? -13.646 6.132 9.330 1.00 87.12 100 CYS A CA 1
ATOM 825 C C . CYS A 1 100 ? -14.666 5.296 10.115 1.00 87.12 100 CYS A C 1
ATOM 827 O O . CYS A 1 100 ? -15.799 5.102 9.672 1.00 87.12 100 CYS A O 1
ATOM 829 N N . GLY A 1 101 ? -14.267 4.808 11.292 1.00 85.06 101 GLY A N 1
ATOM 830 C CA . GLY A 1 101 ? -15.179 4.125 12.207 1.00 85.06 101 GLY A CA 1
ATOM 831 C C . GLY A 1 101 ? -16.266 5.070 12.725 1.00 85.06 101 GLY A C 1
ATOM 832 O O . GLY A 1 101 ? -16.029 6.264 12.904 1.00 85.06 101 GLY A O 1
ATOM 833 N N . LYS A 1 102 ? -17.465 4.537 12.982 1.00 89.12 102 LYS A N 1
ATOM 834 C CA . LYS A 1 102 ? -18.537 5.286 13.653 1.00 89.12 102 LYS A CA 1
ATOM 835 C C . LYS A 1 102 ? -18.243 5.370 15.151 1.00 89.12 102 LYS A C 1
ATOM 837 O O . LYS A 1 102 ? -17.828 4.379 15.750 1.00 89.12 102 LYS A O 1
ATOM 842 N N . MET A 1 103 ? -18.496 6.529 15.758 1.00 88.75 103 MET A N 1
ATOM 843 C CA . MET A 1 103 ? -18.388 6.690 17.208 1.00 88.75 103 MET A CA 1
ATOM 844 C C . MET A 1 103 ? -19.444 5.829 17.910 1.00 88.75 103 MET A C 1
ATOM 846 O O . MET A 1 103 ? -20.619 5.860 17.547 1.00 88.75 103 MET A O 1
ATOM 850 N N . VAL A 1 104 ? -19.027 5.080 18.930 1.00 86.25 104 VAL A N 1
ATOM 851 C CA . VAL A 1 104 ? -19.923 4.291 19.782 1.00 86.25 104 VAL A CA 1
ATOM 852 C C . VAL A 1 104 ? -19.967 4.958 21.163 1.00 86.25 104 VAL A C 1
ATOM 854 O O . VAL A 1 104 ? -18.973 4.889 21.881 1.00 86.25 104 VAL A O 1
ATOM 857 N N . PRO A 1 105 ? -21.084 5.603 21.561 1.00 88.44 105 PRO A N 1
ATOM 858 C CA . PRO A 1 105 ? -21.150 6.396 22.796 1.00 88.44 105 PRO A CA 1
ATOM 859 C C . PRO A 1 105 ? -20.955 5.601 24.093 1.00 88.44 105 PRO A C 1
ATOM 861 O O . PRO A 1 105 ? -20.578 6.166 25.115 1.00 88.44 105 PRO A O 1
ATOM 864 N N . LYS A 1 106 ? -21.246 4.294 24.086 1.00 88.25 106 LYS A N 1
ATOM 865 C CA . LYS A 1 106 ? -21.145 3.442 25.274 1.00 88.25 106 LYS A CA 1
ATOM 866 C C . LYS A 1 106 ? -20.745 2.021 24.904 1.00 88.25 106 LYS A C 1
ATOM 868 O O . LYS A 1 106 ? -21.351 1.406 24.027 1.00 88.25 106 LYS A O 1
ATOM 873 N N . ASN A 1 107 ? -19.789 1.470 25.646 1.00 88.62 107 ASN A N 1
ATOM 874 C CA . ASN A 1 107 ? -19.464 0.049 25.596 1.00 88.62 107 ASN A CA 1
ATOM 875 C C . ASN A 1 107 ? -20.529 -0.739 26.370 1.00 88.62 107 ASN A C 1
ATOM 877 O O . ASN A 1 107 ? -20.597 -0.676 27.596 1.00 88.62 107 ASN A O 1
ATOM 881 N N . LEU A 1 108 ? -21.402 -1.441 25.646 1.00 89.38 108 LEU A N 1
ATOM 882 C CA . LEU A 1 108 ? -22.481 -2.228 26.246 1.00 89.38 108 LEU A CA 1
ATOM 883 C C . LEU A 1 108 ? -21.951 -3.527 26.862 1.00 89.38 108 LEU A C 1
ATOM 885 O O . LEU A 1 108 ? -21.170 -4.250 26.236 1.00 89.38 108 LEU A O 1
ATOM 889 N N . SER A 1 109 ? -22.449 -3.860 28.054 1.00 90.19 109 SER A N 1
ATOM 890 C CA . SER A 1 109 ? -22.208 -5.158 28.687 1.00 90.19 109 SER A CA 1
ATOM 891 C C . SER A 1 109 ? -22.952 -6.281 27.957 1.00 90.19 109 SER A C 1
ATOM 893 O O . SER A 1 109 ? -23.915 -6.045 27.227 1.00 90.19 109 SER A O 1
ATOM 895 N N . ILE A 1 110 ? -22.541 -7.533 28.180 1.00 92.88 110 ILE A N 1
ATOM 896 C CA . ILE A 1 110 ? -23.175 -8.711 27.558 1.00 92.88 110 ILE A CA 1
ATOM 897 C C . ILE A 1 110 ? -24.680 -8.762 27.871 1.00 92.88 110 ILE A C 1
ATOM 899 O O . ILE A 1 110 ? -25.479 -9.048 26.983 1.00 92.88 110 ILE A O 1
ATOM 903 N N . LYS A 1 111 ? -25.081 -8.419 29.105 1.00 93.00 111 LYS A N 1
ATOM 904 C CA . LYS A 1 111 ? -26.498 -8.351 29.502 1.00 93.00 111 LYS A CA 1
ATOM 905 C C . LYS A 1 111 ? -27.257 -7.288 28.699 1.00 93.00 111 LYS A C 1
ATOM 907 O O . LYS A 1 111 ? -28.338 -7.563 28.201 1.00 93.00 111 LYS A O 1
ATOM 912 N N . GLN A 1 112 ? -26.665 -6.105 28.517 1.00 88.44 112 GLN A N 1
ATOM 913 C CA . GLN A 1 112 ? -27.268 -5.011 27.743 1.00 88.44 112 GLN A CA 1
ATOM 914 C C . GLN A 1 112 ? -27.386 -5.337 26.250 1.00 88.44 112 GLN A C 1
ATOM 916 O O . GLN A 1 112 ? -28.337 -4.902 25.615 1.00 88.44 112 GLN A O 1
ATOM 921 N N . LYS A 1 113 ? -26.449 -6.114 25.691 1.00 88.88 113 LYS A N 1
ATOM 922 C CA . LYS A 1 113 ? -26.524 -6.586 24.300 1.00 88.88 113 LYS A CA 1
ATOM 923 C C . LYS A 1 113 ? -27.651 -7.600 24.079 1.00 88.88 113 LYS A C 1
ATOM 925 O O . LYS A 1 113 ? -28.202 -7.618 22.993 1.00 88.88 113 LYS A O 1
ATOM 930 N N . LYS A 1 114 ? -27.976 -8.426 25.084 1.00 90.56 114 LYS A N 1
ATOM 931 C CA . LYS A 1 114 ? -29.055 -9.432 25.009 1.00 90.56 114 LYS A CA 1
ATOM 932 C C . LYS A 1 114 ? -30.465 -8.839 25.092 1.00 90.56 114 LYS A C 1
ATOM 934 O O . LYS A 1 114 ? -31.401 -9.487 24.656 1.00 90.56 114 LYS A O 1
ATOM 939 N N . MET A 1 115 ? -30.616 -7.655 25.685 1.00 85.56 115 MET A N 1
ATOM 940 C CA . MET A 1 115 ? -31.907 -6.959 25.813 1.00 85.56 115 MET A CA 1
ATOM 941 C C . MET A 1 115 ? -32.188 -5.991 24.653 1.00 85.56 115 MET A C 1
ATOM 943 O O . MET A 1 115 ? -33.081 -5.155 24.763 1.00 85.56 115 MET A O 1
ATOM 947 N N . ARG A 1 116 ? -31.383 -6.040 23.592 1.00 73.56 116 ARG A N 1
ATOM 948 C CA . ARG A 1 116 ? -31.463 -5.158 22.429 1.00 73.56 116 ARG A CA 1
ATOM 949 C C . ARG A 1 116 ? -31.923 -5.954 21.222 1.00 73.56 116 ARG A C 1
ATOM 951 O O . ARG A 1 116 ? -32.647 -5.352 20.406 1.00 73.56 116 ARG A O 1
#